Protein AF-A0AAW4FTP8-F1 (afdb_monomer)

Foldseek 3Di:
DKDQDDLVQLQCLLVVHHPPQAHEDPPWRLDHSVVSVVQSVQCVVQCVPDPPFWIFDDDPRYGQWIKGFNDHQDPNWTWIWIGGTDPDDDDDTDGDTDDDDDD

Structure (mmCIF, N/CA/C/O backbone):
data_AF-A0AAW4FTP8-F1
#
_entry.id   AF-A0AAW4FTP8-F1
#
loop_
_atom_site.group_PDB
_atom_site.id
_atom_site.type_symbol
_atom_site.label_atom_id
_atom_site.label_alt_id
_atom_site.label_comp_id
_atom_site.label_asym_id
_atom_site.label_entity_id
_atom_site.label_seq_id
_atom_site.pdbx_PDB_ins_code
_atom_site.Cartn_x
_atom_site.Cartn_y
_atom_site.Cartn_z
_atom_site.occupancy
_atom_site.B_iso_or_equiv
_atom_site.auth_seq_id
_atom_site.auth_comp_id
_atom_site.auth_asym_id
_atom_site.auth_atom_id
_atom_site.pdbx_PDB_model_num
ATOM 1 N N . MET A 1 1 ? -10.416 -6.231 0.917 1.00 83.38 1 MET A N 1
ATOM 2 C CA . MET A 1 1 ? -10.277 -5.327 -0.249 1.00 83.38 1 MET A CA 1
ATOM 3 C C . MET A 1 1 ? -8.844 -4.815 -0.316 1.00 83.38 1 MET A C 1
ATOM 5 O O . MET A 1 1 ? -8.263 -4.602 0.740 1.00 83.38 1 MET A O 1
ATOM 9 N N . LEU A 1 2 ? -8.270 -4.647 -1.513 1.00 83.62 2 LEU A N 1
ATOM 10 C CA . LEU A 1 2 ? -6.972 -3.983 -1.682 1.00 83.62 2 LEU A CA 1
ATOM 11 C C . LEU A 1 2 ? -7.184 -2.527 -2.095 1.00 83.62 2 LEU A C 1
ATOM 13 O O . LEU A 1 2 ? -7.924 -2.266 -3.041 1.00 83.62 2 LEU A O 1
ATOM 17 N N . THR A 1 3 ? -6.525 -1.606 -1.399 1.00 86.81 3 THR A N 1
ATOM 18 C CA . THR A 1 3 ? -6.523 -0.169 -1.712 1.00 86.81 3 THR A CA 1
ATOM 19 C C . THR A 1 3 ? -5.109 0.260 -2.059 1.00 86.81 3 THR A C 1
ATOM 21 O O . THR A 1 3 ? -4.169 -0.181 -1.408 1.00 86.81 3 THR A O 1
ATOM 24 N N . ILE A 1 4 ? -4.943 1.115 -3.067 1.00 89.06 4 ILE A N 1
ATOM 25 C CA . ILE A 1 4 ? -3.630 1.662 -3.433 1.00 89.06 4 ILE A CA 1
ATOM 26 C C . ILE A 1 4 ? -3.060 2.447 -2.251 1.00 89.06 4 ILE A C 1
ATOM 28 O O . ILE A 1 4 ? -3.755 3.275 -1.657 1.00 89.06 4 ILE A O 1
ATOM 32 N N . LEU A 1 5 ? -1.796 2.189 -1.924 1.00 84.75 5 LEU A N 1
ATOM 33 C CA . LEU A 1 5 ? -1.062 2.941 -0.920 1.00 84.75 5 LEU A CA 1
ATOM 34 C C . LEU A 1 5 ? -0.160 3.952 -1.623 1.00 84.75 5 LEU A C 1
ATOM 36 O O . LEU A 1 5 ? 0.718 3.576 -2.392 1.00 84.75 5 LEU A O 1
ATOM 40 N N . THR A 1 6 ? -0.385 5.237 -1.365 1.00 81.44 6 THR A N 1
ATOM 41 C CA . THR A 1 6 ? 0.477 6.295 -1.898 1.00 81.44 6 THR A CA 1
ATOM 42 C C . THR A 1 6 ? 1.751 6.427 -1.057 1.00 81.44 6 THR A C 1
ATOM 44 O O . THR A 1 6 ? 1.719 6.131 0.141 1.00 81.44 6 THR A O 1
ATOM 47 N N . PRO A 1 7 ? 2.855 6.945 -1.623 1.00 75.50 7 PRO A N 1
ATOM 48 C CA . PRO A 1 7 ? 4.093 7.171 -0.875 1.00 75.50 7 PRO A CA 1
ATOM 49 C C . PRO A 1 7 ? 3.882 7.976 0.418 1.00 75.50 7 PRO A C 1
ATOM 51 O O . PRO A 1 7 ? 4.335 7.574 1.484 1.00 75.50 7 PRO A O 1
ATOM 54 N N . GLY A 1 8 ? 3.091 9.056 0.371 1.00 76.19 8 GLY A N 1
ATOM 55 C CA . GLY A 1 8 ? 2.801 9.878 1.556 1.00 76.19 8 GLY A CA 1
ATOM 56 C C . GLY A 1 8 ? 1.984 9.166 2.643 1.00 76.19 8 GLY A C 1
ATOM 57 O O . GLY A 1 8 ? 2.018 9.561 3.808 1.00 76.19 8 GLY A O 1
ATOM 58 N N . ALA A 1 9 ? 1.264 8.097 2.298 1.00 81.88 9 ALA A N 1
ATOM 59 C CA . ALA A 1 9 ? 0.520 7.309 3.271 1.00 81.88 9 ALA A CA 1
ATOM 60 C C . ALA A 1 9 ? 1.421 6.340 4.063 1.00 81.88 9 ALA A C 1
ATOM 62 O O . ALA A 1 9 ? 1.040 5.955 5.168 1.00 81.88 9 ALA A O 1
ATOM 63 N N . PHE A 1 10 ? 2.624 6.000 3.577 1.00 82.81 10 PHE A N 1
ATOM 64 C CA . PHE A 1 10 ? 3.601 5.244 4.375 1.00 82.81 10 PHE A CA 1
ATOM 65 C C . PHE A 1 10 ? 4.028 6.009 5.626 1.00 82.81 10 PHE A C 1
ATOM 67 O O . PHE A 1 10 ? 4.072 5.429 6.709 1.00 82.81 10 PHE A O 1
ATOM 74 N N . ASP A 1 11 ? 4.288 7.311 5.499 1.00 82.75 11 ASP A N 1
ATOM 75 C CA . ASP A 1 11 ? 4.685 8.148 6.633 1.00 82.75 11 ASP A CA 1
ATOM 76 C C . ASP A 1 11 ? 3.547 8.295 7.646 1.00 82.75 11 ASP A C 1
ATOM 78 O O . ASP A 1 11 ? 3.776 8.254 8.856 1.00 82.75 11 ASP A O 1
ATOM 82 N N . ALA A 1 12 ? 2.302 8.407 7.174 1.00 83.38 12 ALA A N 1
ATOM 83 C CA . ALA A 1 12 ? 1.131 8.398 8.047 1.00 83.38 12 ALA A CA 1
ATOM 84 C C . ALA A 1 12 ? 1.059 7.087 8.848 1.00 83.38 12 ALA A C 1
ATOM 86 O O . ALA A 1 12 ? 0.995 7.122 10.078 1.00 83.38 12 ALA A O 1
ATOM 87 N N . LEU A 1 13 ? 1.187 5.939 8.175 1.00 83.12 13 LEU A N 1
ATOM 88 C CA . LEU A 1 13 ? 1.185 4.623 8.820 1.00 83.12 13 LEU A CA 1
ATOM 89 C C . LEU A 1 13 ? 2.349 4.457 9.801 1.00 83.12 13 LEU A C 1
ATOM 91 O O . LEU A 1 13 ? 2.156 3.914 10.889 1.00 83.12 13 LEU A O 1
ATOM 95 N N . ALA A 1 14 ? 3.540 4.957 9.458 1.00 81.44 14 ALA A N 1
ATOM 96 C CA . ALA A 1 14 ? 4.703 4.940 10.342 1.00 81.44 14 ALA A CA 1
ATOM 97 C C . ALA A 1 14 ? 4.462 5.750 11.625 1.00 81.44 14 ALA A C 1
ATOM 99 O O . ALA A 1 14 ? 4.975 5.395 12.681 1.00 81.44 14 ALA A O 1
ATOM 100 N N . ASN A 1 15 ? 3.634 6.792 11.565 1.00 81.88 15 ASN A N 1
ATOM 101 C CA . ASN A 1 15 ? 3.218 7.567 12.733 1.00 81.88 15 ASN A CA 1
ATOM 102 C C . ASN A 1 15 ? 1.970 6.994 13.436 1.00 81.88 15 ASN A C 1
ATOM 104 O O . ASN A 1 15 ? 1.444 7.625 14.350 1.00 81.88 15 ASN A O 1
ATOM 108 N N . GLY A 1 16 ? 1.485 5.815 13.030 1.00 79.94 16 GLY A N 1
ATOM 109 C CA . GLY A 1 16 ? 0.267 5.213 13.580 1.00 79.94 16 GLY A CA 1
ATOM 110 C C . GLY A 1 16 ? -1.017 5.925 13.147 1.00 79.94 16 GLY A C 1
ATOM 111 O O . GLY A 1 16 ? -2.045 5.810 13.811 1.00 79.94 16 GLY A O 1
ATOM 112 N N . VAL A 1 17 ? -0.972 6.673 12.044 1.00 82.81 17 VAL A N 1
ATOM 113 C CA . VAL A 1 17 ? -2.118 7.379 11.471 1.00 82.81 17 VAL A CA 1
ATOM 114 C C . VAL A 1 17 ? -2.667 6.571 10.299 1.00 82.81 17 VAL A C 1
ATOM 116 O O . VAL A 1 17 ? -1.959 6.264 9.339 1.00 82.81 17 VAL A O 1
ATOM 119 N N . ALA A 1 18 ? -3.951 6.225 10.371 1.00 81.81 18 ALA A N 1
ATOM 120 C CA . ALA A 1 18 ? -4.646 5.590 9.260 1.00 81.81 18 ALA A CA 1
ATOM 121 C C . ALA A 1 18 ? -4.836 6.590 8.102 1.00 81.81 18 ALA A C 1
ATOM 123 O O . ALA A 1 18 ? -5.146 7.759 8.353 1.00 81.81 18 ALA A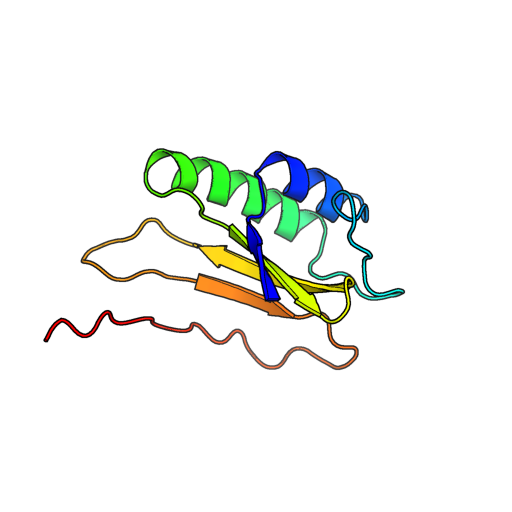 O 1
ATOM 124 N N . PRO A 1 19 ? -4.724 6.157 6.836 1.00 80.69 19 PRO A N 1
ATOM 125 C CA . PRO A 1 19 ? -5.136 6.971 5.698 1.00 80.69 19 PRO A CA 1
ATOM 126 C C . PRO A 1 19 ? -6.617 7.366 5.784 1.00 80.69 19 PRO A C 1
ATOM 128 O O . PRO A 1 19 ? -7.420 6.687 6.425 1.00 80.69 19 PRO A O 1
ATOM 131 N N . ILE A 1 20 ? -6.985 8.460 5.110 1.00 78.69 20 ILE A N 1
ATOM 132 C CA . ILE A 1 20 ? -8.341 9.031 5.154 1.00 78.69 20 ILE A CA 1
ATOM 133 C C . ILE A 1 20 ? -9.395 7.956 4.849 1.00 78.69 20 ILE A C 1
ATOM 135 O O . ILE A 1 20 ? -9.317 7.262 3.838 1.00 78.69 20 ILE A O 1
ATOM 139 N N . GLY A 1 21 ? -10.400 7.852 5.722 1.00 79.88 21 GLY A N 1
ATOM 140 C CA . GLY A 1 21 ? -11.518 6.916 5.568 1.00 79.88 21 GLY A CA 1
ATOM 141 C C . GLY A 1 21 ? -11.236 5.486 6.035 1.00 79.88 21 GLY A C 1
ATOM 142 O O . GLY A 1 21 ? -12.125 4.645 5.927 1.00 79.88 21 GLY A O 1
ATOM 143 N N . LEU A 1 22 ? -10.043 5.207 6.569 1.00 84.88 22 LEU A N 1
ATOM 144 C CA . LEU A 1 22 ? -9.669 3.908 7.125 1.00 84.88 22 LEU A CA 1
ATOM 145 C C . LEU A 1 22 ? -9.364 4.013 8.621 1.00 84.88 22 LEU A C 1
ATOM 147 O O . LEU A 1 22 ? -9.113 5.092 9.158 1.00 84.88 22 LEU A O 1
ATOM 151 N N . ARG A 1 23 ? -9.378 2.867 9.301 1.00 84.00 23 ARG A N 1
ATOM 152 C CA . ARG A 1 23 ? -8.981 2.727 10.708 1.00 84.00 23 ARG A CA 1
ATOM 153 C C . ARG A 1 23 ? -7.813 1.753 10.819 1.00 84.00 23 ARG A C 1
ATOM 155 O O . ARG A 1 23 ? -7.749 0.796 10.058 1.00 84.00 23 ARG A O 1
ATOM 162 N N . LEU A 1 24 ? -6.888 1.985 11.744 1.00 80.31 24 LEU A N 1
ATOM 163 C CA . LEU A 1 24 ? -5.900 0.969 12.116 1.00 80.31 24 LEU A CA 1
ATOM 164 C C . LEU A 1 24 ? -6.509 0.048 13.172 1.00 80.31 24 LEU A C 1
ATOM 166 O O . LEU A 1 24 ? -7.262 0.511 14.030 1.00 80.31 24 LEU A O 1
ATOM 170 N N . VAL A 1 25 ? -6.159 -1.235 13.119 1.00 74.06 25 VAL A N 1
ATOM 171 C CA . VAL A 1 25 ? -6.519 -2.187 14.173 1.00 74.06 25 VAL A CA 1
ATOM 172 C C . VAL A 1 25 ? -5.890 -1.720 15.488 1.00 74.06 25 VAL A C 1
ATOM 174 O O . VAL A 1 25 ? -4.684 -1.477 15.563 1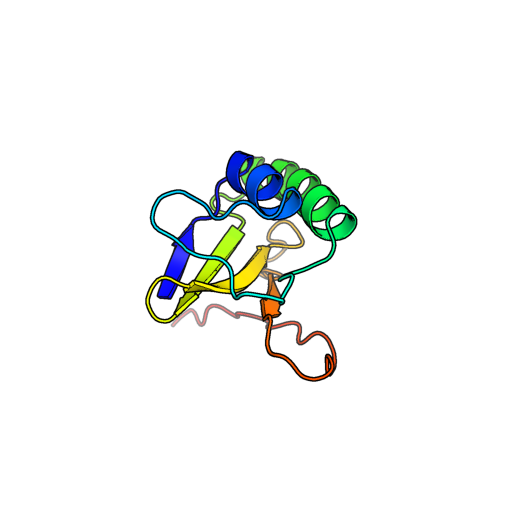.00 74.06 25 VAL A O 1
ATOM 177 N N . GLN A 1 26 ? -6.716 -1.572 16.525 1.00 63.06 26 GLN A N 1
ATOM 178 C CA . GLN A 1 26 ? -6.258 -1.169 17.855 1.00 63.06 26 GLN A CA 1
ATOM 179 C C . GLN A 1 26 ? -5.252 -2.200 18.390 1.00 63.06 26 GLN A C 1
ATOM 181 O O . GLN A 1 26 ? -5.441 -3.403 18.224 1.00 63.06 26 GLN A O 1
ATOM 186 N N . ASP A 1 27 ? -4.152 -1.723 18.976 1.00 60.00 27 ASP A N 1
ATOM 187 C CA . ASP A 1 27 ? -3.059 -2.541 19.527 1.00 60.00 27 ASP A CA 1
ATOM 188 C C . ASP A 1 27 ? -2.299 -3.432 18.523 1.00 60.00 27 ASP A C 1
ATOM 190 O O . ASP A 1 27 ? -1.525 -4.306 18.921 1.00 60.00 27 ASP A O 1
ATOM 194 N N . SER A 1 28 ? -2.455 -3.201 17.214 1.00 61.81 28 SER A N 1
ATOM 195 C CA . SER A 1 28 ? -1.697 -3.910 16.181 1.00 61.81 28 SER A CA 1
ATOM 196 C C . SER A 1 28 ? -0.971 -2.933 15.263 1.00 61.81 28 SER A C 1
ATOM 198 O O . SER A 1 28 ? -1.580 -2.153 14.534 1.00 61.81 28 SER A O 1
ATOM 200 N N . SER A 1 29 ? 0.362 -2.9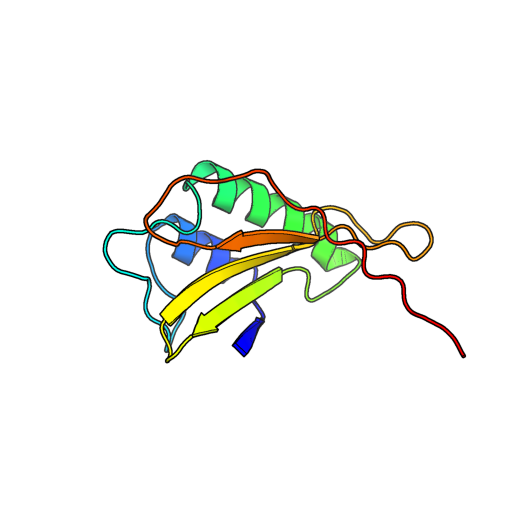93 15.269 1.00 65.81 29 SER A N 1
ATOM 201 C CA . SER A 1 29 ? 1.162 -2.378 14.216 1.00 65.81 29 SER A CA 1
ATOM 202 C C . SER A 1 29 ? 1.265 -3.344 13.036 1.00 65.81 29 SER A C 1
ATOM 204 O O . SER A 1 29 ? 1.615 -4.513 13.193 1.00 65.81 29 SER A O 1
ATOM 206 N N . ILE A 1 30 ? 0.960 -2.856 11.831 1.00 74.12 30 ILE A N 1
ATOM 207 C CA . ILE A 1 30 ? 1.128 -3.631 10.589 1.00 74.12 30 ILE A CA 1
ATOM 208 C C . ILE A 1 30 ? 2.606 -4.011 10.404 1.00 74.12 30 ILE A C 1
ATOM 210 O O . ILE A 1 30 ? 2.926 -5.103 9.939 1.00 74.12 30 ILE A O 1
ATOM 214 N N . ALA A 1 31 ? 3.496 -3.092 10.785 1.00 77.31 31 ALA A N 1
ATOM 215 C CA . ALA A 1 31 ? 4.936 -3.264 10.873 1.00 77.31 31 ALA A CA 1
ATOM 216 C C . ALA A 1 31 ? 5.528 -2.183 11.798 1.00 77.31 31 ALA A C 1
ATOM 218 O O . ALA A 1 31 ? 4.863 -1.199 12.131 1.00 77.31 31 ALA A O 1
ATOM 219 N N . SER A 1 32 ? 6.788 -2.346 12.203 1.00 79.44 32 SER A N 1
ATOM 220 C CA . SER A 1 32 ? 7.532 -1.316 12.939 1.00 79.44 32 SER A CA 1
ATOM 221 C C . SER A 1 32 ? 7.733 -0.051 12.095 1.00 79.44 32 SER A C 1
ATOM 223 O O . SER A 1 32 ? 7.848 -0.132 10.872 1.00 79.44 32 SER A O 1
ATOM 225 N N . GLN A 1 33 ? 7.863 1.113 12.742 1.00 81.31 33 GLN A N 1
ATOM 226 C CA . GLN A 1 33 ? 8.083 2.393 12.045 1.00 81.31 33 GLN A CA 1
ATOM 227 C C . GLN A 1 33 ? 9.304 2.362 11.116 1.00 81.31 33 GLN A C 1
ATOM 229 O O . GLN A 1 33 ? 9.249 2.875 10.004 1.00 81.31 33 GLN A O 1
ATOM 234 N N . GLU A 1 34 ? 10.394 1.732 11.561 1.00 81.19 34 GLU A N 1
ATOM 235 C CA . GLU A 1 34 ? 11.622 1.570 10.775 1.00 81.19 34 GLU A CA 1
ATOM 236 C C . GLU A 1 34 ? 11.370 0.798 9.473 1.00 81.19 34 GLU A C 1
ATOM 238 O O . GLU A 1 34 ? 11.798 1.225 8.404 1.00 81.19 34 GLU A O 1
ATOM 243 N N . VAL A 1 35 ? 10.593 -0.287 9.543 1.00 82.19 35 VAL A N 1
ATOM 244 C CA . VAL A 1 35 ? 10.229 -1.098 8.374 1.00 82.19 35 VAL A CA 1
ATOM 245 C C . VAL A 1 35 ? 9.341 -0.304 7.421 1.00 82.19 35 VAL A C 1
ATOM 247 O O . VAL A 1 35 ? 9.547 -0.358 6.214 1.00 82.19 35 VAL A O 1
ATOM 250 N N . LEU A 1 36 ? 8.378 0.461 7.941 1.00 83.50 36 LEU A N 1
ATOM 251 C CA . LEU A 1 36 ? 7.500 1.294 7.113 1.00 83.50 36 LEU A CA 1
ATOM 252 C C . LEU A 1 36 ? 8.270 2.412 6.398 1.00 83.50 36 LEU A C 1
ATOM 254 O O . LEU A 1 36 ? 8.000 2.667 5.226 1.00 83.50 36 LEU A O 1
ATOM 258 N N . ARG A 1 37 ? 9.265 3.024 7.052 1.00 83.62 37 ARG A N 1
ATOM 259 C CA . ARG A 1 37 ? 10.165 4.006 6.419 1.00 83.62 37 ARG A CA 1
ATOM 260 C C . ARG A 1 37 ? 11.043 3.368 5.345 1.00 83.62 37 ARG A C 1
ATOM 262 O O . ARG A 1 37 ? 11.100 3.879 4.233 1.00 83.62 37 ARG A O 1
ATOM 269 N N . MET A 1 38 ? 11.649 2.217 5.646 1.00 84.94 38 MET A N 1
ATOM 270 C CA . MET A 1 38 ? 12.434 1.453 4.670 1.00 84.94 38 MET A CA 1
ATOM 271 C C . MET A 1 38 ? 11.590 1.090 3.439 1.00 84.94 38 MET A C 1
ATOM 273 O O . MET A 1 38 ? 12.054 1.218 2.309 1.00 84.94 38 MET A O 1
ATOM 277 N N . LEU A 1 39 ? 10.341 0.664 3.646 1.00 83.44 39 LEU A N 1
ATOM 278 C CA . LEU A 1 39 ? 9.412 0.389 2.553 1.00 83.44 39 LEU A CA 1
ATOM 279 C C . LEU A 1 39 ? 9.037 1.662 1.789 1.00 83.44 39 LEU A C 1
ATOM 281 O O . LEU A 1 39 ? 8.965 1.597 0.569 1.00 83.44 39 LEU A O 1
ATOM 285 N N . SER A 1 40 ? 8.833 2.801 2.453 1.00 83.88 40 SER A N 1
ATOM 286 C CA . SER A 1 40 ? 8.573 4.086 1.782 1.00 83.88 40 SER A CA 1
ATOM 287 C C . SER A 1 40 ? 9.695 4.443 0.801 1.00 83.88 40 SER A C 1
ATOM 289 O O . SER A 1 40 ? 9.440 4.720 -0.372 1.00 83.88 40 SER A O 1
ATOM 291 N N . ASP A 1 41 ? 10.950 4.345 1.248 1.00 83.88 41 ASP A N 1
ATOM 292 C CA . ASP A 1 41 ? 12.116 4.618 0.405 1.00 83.88 41 ASP A CA 1
ATOM 293 C C . ASP A 1 41 ? 12.250 3.613 -0.745 1.00 83.88 41 ASP A C 1
ATOM 295 O O . ASP A 1 41 ? 12.525 4.008 -1.880 1.00 83.88 41 ASP A O 1
ATOM 299 N N . LEU A 1 42 ? 12.005 2.328 -0.474 1.00 84.12 4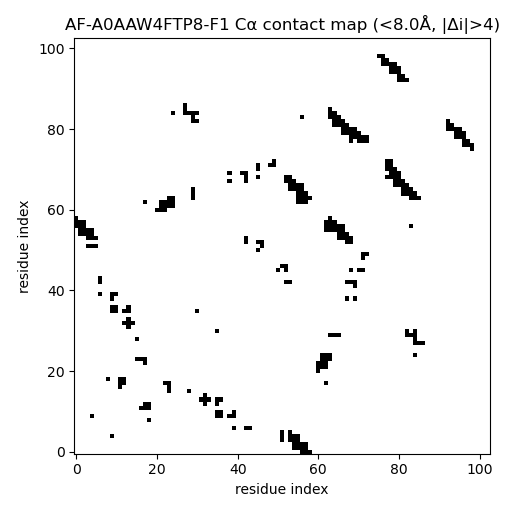2 LEU A N 1
ATOM 300 C CA . LEU A 1 42 ? 12.032 1.275 -1.488 1.00 84.12 42 LEU A CA 1
ATOM 301 C C . LEU A 1 42 ? 10.957 1.488 -2.561 1.00 84.12 42 LEU A C 1
ATOM 303 O O . LEU A 1 42 ? 11.262 1.447 -3.750 1.00 84.12 42 LEU A O 1
ATOM 307 N N . ASN A 1 43 ? 9.712 1.748 -2.153 1.00 81.94 43 ASN A N 1
ATOM 308 C CA . ASN A 1 43 ? 8.601 1.965 -3.081 1.00 81.94 43 ASN A CA 1
ATOM 309 C C . ASN A 1 43 ? 8.785 3.256 -3.874 1.00 81.94 43 ASN A C 1
ATOM 311 O O . ASN A 1 43 ? 8.429 3.271 -5.041 1.00 81.94 43 ASN A O 1
ATOM 315 N N . ARG A 1 44 ? 9.411 4.299 -3.310 1.00 82.50 44 ARG A N 1
ATOM 316 C CA . ARG A 1 44 ? 9.761 5.504 -4.077 1.00 82.50 44 ARG A CA 1
ATOM 317 C C . ARG A 1 44 ? 10.697 5.185 -5.246 1.00 82.50 44 ARG A C 1
ATOM 319 O O . ARG A 1 44 ? 10.517 5.751 -6.313 1.00 82.50 44 ARG A O 1
ATOM 326 N N . GLY A 1 45 ? 11.655 4.274 -5.056 1.00 81.38 45 GLY A N 1
ATOM 327 C CA . GLY A 1 45 ? 12.530 3.814 -6.138 1.00 81.38 45 GLY A CA 1
ATOM 328 C C . GLY A 1 45 ? 11.822 2.906 -7.148 1.00 81.38 45 GLY A C 1
ATOM 329 O O . GLY A 1 45 ? 12.085 2.997 -8.340 1.00 81.38 45 GLY A O 1
ATOM 330 N N . VAL A 1 46 ? 10.904 2.047 -6.691 1.00 80.81 46 VAL A N 1
ATOM 331 C CA . VAL A 1 46 ? 10.138 1.152 -7.579 1.00 80.81 46 VAL A CA 1
ATOM 332 C C . VAL A 1 46 ? 9.070 1.911 -8.374 1.00 80.81 46 VAL A C 1
ATOM 334 O O . VAL A 1 46 ? 8.875 1.605 -9.545 1.00 80.81 46 VAL A O 1
ATOM 337 N N . ASP A 1 47 ? 8.402 2.906 -7.782 1.00 78.31 47 ASP A N 1
ATOM 338 C CA . ASP A 1 47 ? 7.318 3.681 -8.408 1.00 78.31 47 ASP A CA 1
ATOM 339 C C . ASP A 1 47 ? 7.773 4.448 -9.660 1.00 78.31 47 ASP A C 1
ATOM 341 O O . ASP A 1 47 ? 6.939 4.731 -10.520 1.00 78.31 47 ASP A O 1
ATOM 345 N N . GLU A 1 48 ? 9.067 4.764 -9.792 1.00 78.12 48 GLU A N 1
ATOM 346 C CA . GLU A 1 48 ? 9.621 5.373 -11.011 1.00 78.12 48 GLU A CA 1
ATOM 347 C C . GLU A 1 48 ? 9.481 4.454 -12.236 1.00 78.12 48 GLU A C 1
ATOM 349 O O . GLU A 1 48 ? 9.319 4.935 -13.358 1.00 78.12 48 GLU A O 1
ATOM 354 N N . GLU A 1 49 ? 9.500 3.137 -12.024 1.00 75.94 49 GLU A N 1
ATOM 355 C CA . GLU A 1 49 ? 9.459 2.124 -13.081 1.00 75.94 49 GLU A CA 1
ATOM 356 C C . GLU A 1 49 ? 8.139 1.333 -13.090 1.00 75.94 49 GLU A C 1
ATOM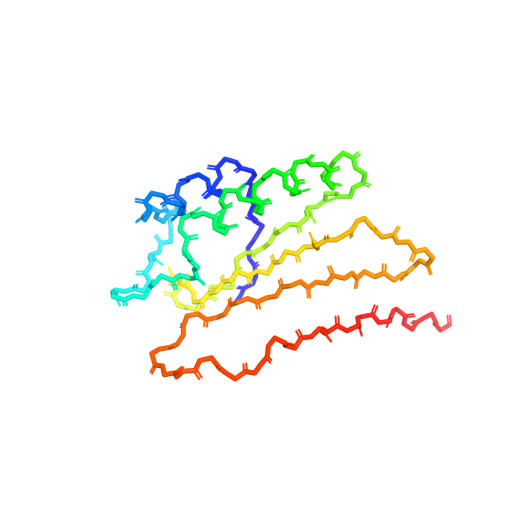 358 O O . GLU A 1 49 ? 7.685 0.872 -14.140 1.00 75.94 49 GLU A O 1
ATOM 363 N N . PHE A 1 50 ? 7.484 1.194 -11.933 1.00 73.75 50 PHE A N 1
ATOM 364 C CA . PHE A 1 50 ? 6.260 0.419 -11.773 1.00 73.75 50 PHE A CA 1
ATOM 365 C C . PHE A 1 50 ? 5.345 1.002 -10.687 1.00 73.75 50 PHE A C 1
ATOM 367 O O . PHE A 1 50 ? 5.560 0.792 -9.494 1.00 73.75 50 PHE A O 1
ATOM 374 N N . SER A 1 51 ? 4.268 1.670 -11.114 1.00 80.75 51 SER A N 1
ATOM 375 C CA . SER A 1 51 ? 3.264 2.259 -10.224 1.00 80.75 51 SER A CA 1
ATOM 376 C C . SER A 1 51 ? 1.855 1.712 -10.510 1.00 80.75 51 SER A C 1
ATOM 378 O O . SER A 1 51 ? 1.464 1.617 -11.680 1.00 80.75 51 SER A O 1
ATOM 380 N N . PRO A 1 52 ? 1.054 1.377 -9.478 1.00 80.56 52 PRO A N 1
ATOM 381 C CA . PRO A 1 52 ? 1.375 1.455 -8.049 1.00 80.56 52 PRO A CA 1
ATOM 382 C C . PRO A 1 52 ? 2.267 0.298 -7.570 1.00 80.56 52 PRO A C 1
ATOM 384 O O . PRO A 1 52 ? 2.062 -0.853 -7.957 1.00 80.56 52 PRO A O 1
ATOM 387 N N . SER A 1 53 ? 3.214 0.602 -6.679 1.00 84.19 53 SER A N 1
ATOM 388 C CA . SER A 1 53 ? 4.115 -0.386 -6.064 1.00 84.19 53 SER A CA 1
ATOM 389 C C . SER A 1 53 ? 3.627 -0.946 -4.718 1.00 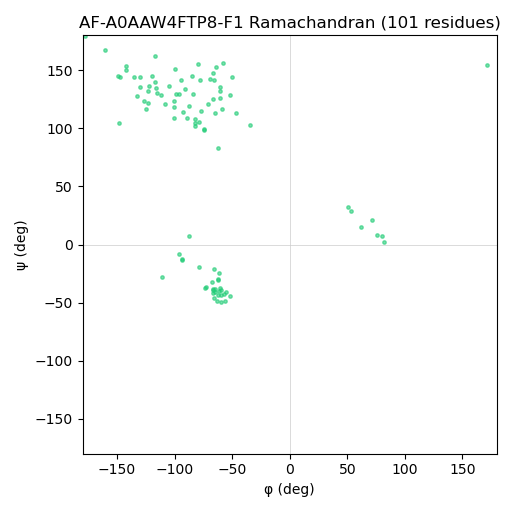84.19 53 SER A C 1
ATOM 391 O O . SER A 1 53 ? 4.131 -1.978 -4.266 1.00 84.19 53 SER A O 1
ATOM 393 N N . ALA A 1 54 ? 2.607 -0.345 -4.090 1.00 88.00 54 ALA A N 1
ATOM 394 C CA . ALA A 1 54 ? 2.085 -0.786 -2.795 1.00 88.00 54 ALA A CA 1
ATOM 395 C C . ALA A 1 54 ? 0.559 -0.687 -2.643 1.00 88.00 54 ALA A C 1
ATOM 397 O O . ALA A 1 54 ? -0.117 0.162 -3.229 1.00 88.00 54 ALA A O 1
ATOM 398 N N . TRP A 1 55 ? 0.024 -1.550 -1.775 1.00 89.69 55 TRP A N 1
ATOM 399 C CA . TRP A 1 55 ? -1.389 -1.654 -1.431 1.00 89.69 55 TRP A CA 1
ATOM 400 C C . TRP A 1 55 ? -1.607 -1.948 0.055 1.00 89.69 55 TRP A C 1
ATOM 402 O O . TRP A 1 55 ? -0.836 -2.652 0.707 1.00 89.69 55 TRP A O 1
ATOM 412 N N . LEU A 1 56 ? -2.732 -1.473 0.577 1.00 88.06 56 LEU A N 1
ATOM 413 C CA . LEU A 1 56 ? -3.267 -1.846 1.879 1.00 88.06 56 LEU A CA 1
ATOM 414 C C . LEU A 1 56 ? -4.285 -2.966 1.757 1.00 88.06 56 LEU A C 1
ATOM 416 O O . LEU A 1 56 ? -5.122 -2.965 0.854 1.00 88.06 56 LEU A O 1
ATOM 420 N N . ILE A 1 57 ? -4.245 -3.880 2.721 1.00 86.69 57 ILE A N 1
ATOM 421 C CA . ILE A 1 57 ? -5.261 -4.906 2.914 1.00 86.69 57 ILE A CA 1
ATOM 422 C C . ILE A 1 57 ? -6.273 -4.345 3.909 1.00 86.69 57 ILE A C 1
ATOM 424 O O . ILE A 1 57 ? -5.938 -4.103 5.067 1.00 86.69 57 ILE A O 1
ATOM 428 N N . VAL A 1 58 ? -7.497 -4.123 3.437 1.00 87.06 58 VAL A N 1
ATOM 429 C CA . VAL A 1 58 ? -8.594 -3.541 4.214 1.00 87.06 58 VAL A CA 1
ATOM 430 C C . VAL A 1 58 ? -9.720 -4.558 4.392 1.00 87.06 58 VAL A C 1
ATOM 432 O O . VAL A 1 58 ? -10.184 -5.142 3.407 1.00 87.06 58 VAL A O 1
ATOM 435 N N . GLU A 1 59 ? -10.184 -4.740 5.622 1.00 86.44 59 GLU A N 1
ATOM 436 C CA . GLU A 1 59 ? -11.329 -5.573 6.009 1.00 86.44 59 GLU A CA 1
ATOM 437 C C . GLU A 1 59 ? -12.286 -4.694 6.830 1.00 86.44 59 GLU A C 1
ATOM 439 O O . GLU A 1 59 ? -11.848 -4.033 7.760 1.00 86.44 59 GLU A O 1
ATOM 444 N N . ASP A 1 60 ? -13.552 -4.566 6.419 1.00 86.69 60 ASP A N 1
ATOM 445 C CA . ASP A 1 60 ? -14.572 -3.737 7.100 1.00 86.69 60 ASP A CA 1
ATOM 446 C C . ASP A 1 60 ? -14.168 -2.273 7.413 1.00 86.69 60 ASP A C 1
ATOM 448 O O . ASP A 1 60 ? -14.602 -1.650 8.386 1.00 86.69 60 ASP A O 1
ATOM 452 N N . GLY A 1 61 ? -13.338 -1.683 6.544 1.00 85.06 61 GLY A N 1
ATOM 453 C CA . GLY A 1 61 ? -12.806 -0.323 6.710 1.00 85.06 61 GLY A CA 1
ATOM 454 C C . GLY A 1 61 ? -11.615 -0.228 7.672 1.00 85.06 61 GLY A C 1
ATOM 455 O O . GLY A 1 61 ? -11.161 0.876 7.980 1.00 85.06 61 GLY A O 1
ATOM 456 N N . 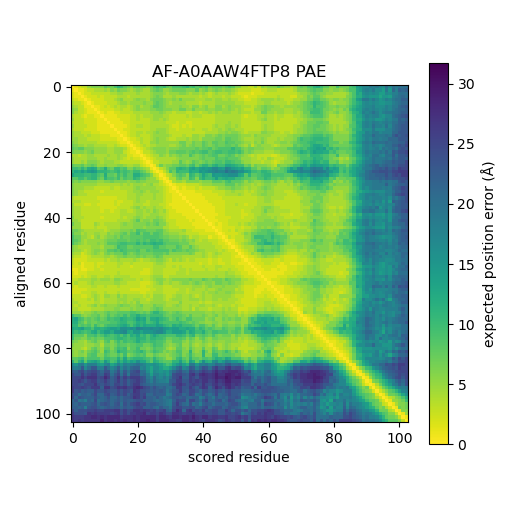GLU A 1 62 ? -11.093 -1.363 8.128 1.00 85.50 62 GLU A N 1
ATOM 457 C CA . GLU A 1 62 ? -9.902 -1.479 8.964 1.00 85.50 62 GLU A CA 1
ATOM 458 C C . GLU A 1 62 ? -8.714 -1.982 8.148 1.00 85.50 62 GLU A C 1
ATOM 460 O O . GLU A 1 62 ? -8.826 -2.907 7.344 1.00 85.50 62 GLU A O 1
ATOM 465 N N . VAL A 1 63 ? -7.551 -1.372 8.348 1.00 85.69 63 VAL A N 1
ATOM 466 C CA . VAL A 1 63 ? -6.308 -1.813 7.725 1.00 85.69 63 VAL A CA 1
ATOM 467 C C . VAL A 1 63 ? -5.775 -3.008 8.506 1.00 85.69 63 VAL A C 1
ATOM 469 O O . VAL A 1 63 ? -5.221 -2.859 9.593 1.00 85.69 63 VAL A O 1
ATOM 472 N N . VAL A 1 64 ? -5.920 -4.193 7.922 1.00 84.81 64 VAL A N 1
ATOM 473 C CA . VAL A 1 64 ? -5.470 -5.468 8.499 1.00 84.81 64 VAL A CA 1
ATOM 474 C C . VAL A 1 64 ? -4.098 -5.897 7.982 1.00 84.81 64 VAL A C 1
ATOM 476 O O . VAL A 1 64 ? -3.515 -6.867 8.465 1.00 84.81 64 VAL A O 1
ATOM 479 N N . GLY A 1 65 ? -3.551 -5.198 6.989 1.00 84.56 65 GLY A N 1
ATOM 480 C CA . GLY A 1 65 ? -2.236 -5.517 6.454 1.00 84.56 65 GLY A CA 1
ATOM 481 C C . GLY A 1 65 ? -1.753 -4.580 5.358 1.00 84.56 65 GLY A C 1
ATOM 482 O O . GLY A 1 65 ? -2.448 -3.656 4.935 1.00 84.56 65 GLY A O 1
ATOM 483 N N . LEU A 1 66 ? -0.547 -4.863 4.885 1.00 86.38 66 LEU A N 1
ATOM 484 C CA . LEU A 1 66 ? 0.142 -4.147 3.821 1.00 86.38 66 LEU A CA 1
ATOM 485 C C . LEU A 1 66 ? 0.770 -5.149 2.853 1.00 86.38 66 LEU A C 1
ATOM 487 O O . LEU A 1 66 ? 1.238 -6.215 3.250 1.00 86.38 66 LEU A O 1
ATOM 491 N N . CYS A 1 67 ? 0.767 -4.786 1.581 1.00 86.25 67 CYS A N 1
ATOM 492 C CA . CYS A 1 67 ? 1.306 -5.535 0.464 1.00 86.25 67 CYS A CA 1
ATOM 493 C C . CYS A 1 67 ? 2.150 -4.568 -0.372 1.00 86.25 67 CYS A C 1
ATOM 495 O O . CYS A 1 67 ? 1.676 -3.491 -0.717 1.00 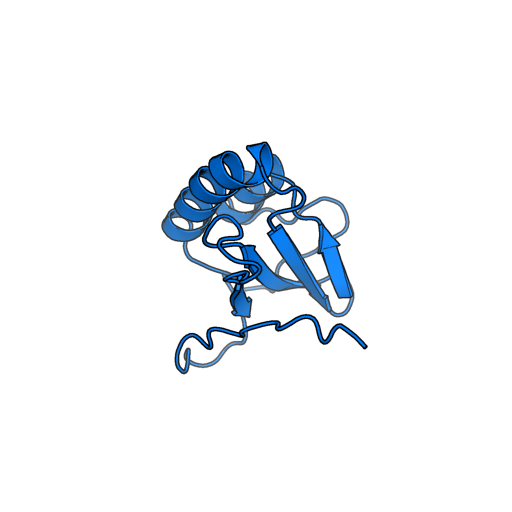86.25 67 CYS A O 1
ATOM 497 N N . SER A 1 68 ? 3.396 -4.904 -0.679 1.00 84.00 68 SER A N 1
ATOM 498 C CA . SER A 1 68 ? 4.286 -4.019 -1.430 1.00 84.00 68 SER A CA 1
ATOM 499 C C . SER A 1 68 ? 5.239 -4.811 -2.310 1.00 84.00 68 SER A C 1
ATOM 501 O O . SER A 1 68 ? 5.700 -5.897 -1.949 1.00 84.00 68 SER A O 1
ATOM 503 N N . ILE A 1 69 ? 5.535 -4.256 -3.477 1.00 83.81 69 ILE A N 1
ATOM 504 C CA . ILE A 1 69 ? 6.584 -4.733 -4.358 1.00 83.81 69 ILE A CA 1
ATOM 505 C C . ILE A 1 69 ? 7.931 -4.397 -3.720 1.00 83.81 69 ILE A C 1
ATOM 507 O O . ILE A 1 69 ? 8.262 -3.250 -3.444 1.00 83.81 69 ILE A O 1
ATOM 511 N N . THR A 1 70 ? 8.715 -5.438 -3.474 1.00 76.94 70 THR A N 1
ATOM 512 C CA . THR A 1 70 ? 10.010 -5.344 -2.787 1.00 76.94 70 THR A CA 1
ATOM 513 C C . THR A 1 70 ? 11.187 -5.197 -3.744 1.00 76.94 70 THR A C 1
ATOM 515 O O . THR A 1 70 ? 12.296 -4.898 -3.308 1.00 76.94 70 THR A O 1
ATOM 518 N N . ARG A 1 71 ? 10.977 -5.445 -5.041 1.00 74.19 71 ARG A N 1
ATOM 519 C CA . ARG A 1 71 ? 11.979 -5.285 -6.101 1.00 74.19 71 ARG A CA 1
ATOM 520 C C . ARG A 1 71 ? 11.295 -4.904 -7.411 1.00 74.19 71 ARG A C 1
ATOM 522 O O . ARG A 1 71 ? 10.209 -5.439 -7.653 1.00 74.19 71 ARG A O 1
ATOM 529 N N . PRO A 1 72 ? 11.924 -4.067 -8.255 1.00 70.31 72 PRO A N 1
ATOM 530 C CA . PRO A 1 72 ? 11.441 -3.819 -9.607 1.00 70.31 72 PRO A CA 1
ATOM 531 C C . PRO A 1 72 ? 11.181 -5.140 -10.348 1.00 70.31 72 PRO A C 1
ATOM 533 O O . PRO A 1 72 ? 11.907 -6.115 -10.118 1.00 70.31 72 PRO A O 1
ATOM 536 N N . PRO A 1 73 ? 10.142 -5.214 -11.196 1.00 72.88 73 PRO A N 1
ATOM 537 C CA . PRO A 1 73 ? 9.888 -6.404 -11.994 1.00 72.88 73 PRO A CA 1
ATOM 538 C C . PRO A 1 73 ? 11.089 -6.723 -12.895 1.00 72.88 73 PRO A C 1
ATOM 540 O O . PRO A 1 73 ? 11.402 -5.968 -13.808 1.00 72.88 73 PRO A O 1
ATOM 543 N N . GLU A 1 74 ? 11.728 -7.873 -12.691 1.00 74.62 74 GLU A N 1
ATOM 544 C CA . GLU A 1 74 ? 12.807 -8.362 -13.558 1.00 74.62 74 GLU A CA 1
ATOM 545 C C . GLU A 1 74 ? 12.370 -9.660 -14.233 1.00 74.62 74 GLU A C 1
ATOM 547 O O . GLU A 1 74 ? 11.826 -10.559 -13.592 1.00 74.62 74 GLU A O 1
ATOM 552 N N . ASN A 1 75 ? 12.605 -9.784 -15.544 1.00 76.25 75 ASN A N 1
ATOM 553 C CA . ASN A 1 75 ? 12.266 -10.980 -16.331 1.00 76.25 75 ASN A CA 1
ATOM 554 C C . ASN A 1 75 ? 10.792 -11.434 -16.210 1.00 76.25 75 ASN A C 1
ATOM 556 O O . ASN A 1 75 ? 10.487 -12.620 -16.344 1.00 76.25 75 ASN A O 1
ATOM 560 N N . GLY A 1 76 ? 9.871 -10.498 -15.953 1.00 74.38 76 GLY A N 1
ATOM 561 C CA . GLY A 1 76 ? 8.447 -10.788 -15.752 1.00 74.38 76 GLY A CA 1
ATOM 562 C C . GLY A 1 76 ? 8.099 -11.390 -14.384 1.00 74.38 76 GLY A C 1
ATOM 563 O O . GLY A 1 76 ? 6.952 -11.790 -14.182 1.00 74.38 76 GLY A O 1
ATOM 564 N N . ASP A 1 77 ? 9.051 -11.449 -13.448 1.00 77.00 77 ASP A N 1
ATOM 565 C CA . ASP A 1 77 ? 8.824 -11.858 -12.063 1.00 77.00 77 ASP A CA 1
ATOM 566 C C . ASP A 1 77 ? 8.634 -10.619 -11.170 1.00 77.00 77 ASP A C 1
ATOM 568 O O . ASP A 1 77 ? 9.447 -9.698 -11.168 1.00 77.00 77 ASP A O 1
ATOM 572 N N . VAL A 1 78 ? 7.562 -10.615 -10.371 1.00 76.38 78 VAL A N 1
ATOM 573 C CA . VAL A 1 78 ? 7.292 -9.572 -9.369 1.00 76.38 78 VAL A CA 1
ATOM 574 C C . VAL A 1 78 ? 7.434 -10.169 -7.975 1.00 76.38 78 VAL A C 1
ATOM 576 O O . VAL A 1 78 ? 6.823 -11.193 -7.655 1.00 76.38 78 VAL A O 1
ATOM 579 N N . HIS A 1 79 ? 8.231 -9.512 -7.135 1.00 76.56 79 HIS A N 1
ATOM 580 C CA . HIS A 1 79 ? 8.445 -9.912 -5.749 1.00 76.56 79 HIS A CA 1
ATOM 581 C C . HIS A 1 79 ? 7.611 -9.056 -4.809 1.00 76.56 79 HIS A C 1
ATOM 583 O O . HIS A 1 79 ? 7.922 -7.888 -4.583 1.00 76.56 79 HIS A O 1
ATOM 589 N N . ILE A 1 80 ? 6.581 -9.657 -4.221 1.00 79.00 80 ILE A N 1
ATOM 590 C CA . ILE A 1 80 ? 5.652 -8.970 -3.328 1.00 79.00 80 ILE A CA 1
ATOM 591 C C . ILE A 1 80 ? 5.887 -9.431 -1.889 1.00 79.00 80 ILE A C 1
ATOM 593 O O . ILE A 1 80 ? 5.769 -10.618 -1.580 1.00 79.00 80 ILE A O 1
ATOM 597 N N . GLY A 1 81 ? 6.208 -8.483 -1.012 1.00 78.69 81 GLY A N 1
ATOM 598 C CA . GLY A 1 81 ? 6.202 -8.667 0.433 1.00 78.69 81 GLY A CA 1
ATOM 599 C C . GLY A 1 81 ? 4.839 -8.286 1.000 1.00 78.69 81 GLY A C 1
ATOM 600 O O . GLY A 1 81 ? 4.291 -7.241 0.653 1.00 78.69 81 GLY A O 1
ATOM 601 N N . TYR A 1 82 ? 4.285 -9.116 1.880 1.00 75.69 82 TYR A N 1
ATOM 602 C CA . TYR A 1 82 ? 3.054 -8.797 2.595 1.00 75.69 82 TYR A CA 1
ATOM 603 C C . TYR A 1 82 ? 3.217 -9.023 4.096 1.00 75.69 82 TYR A C 1
ATOM 605 O O . TYR A 1 82 ? 3.887 -9.959 4.535 1.00 75.69 82 TYR A O 1
ATOM 613 N N . ALA A 1 83 ? 2.577 -8.166 4.882 1.00 71.31 83 ALA A N 1
ATOM 614 C CA . ALA A 1 83 ? 2.462 -8.291 6.325 1.00 71.31 83 ALA A CA 1
ATOM 615 C C . ALA A 1 83 ? 0.991 -8.119 6.710 1.00 71.31 83 ALA A C 1
ATOM 617 O O . ALA A 1 83 ? 0.308 -7.231 6.200 1.00 71.31 83 ALA A O 1
ATOM 618 N N . CYS A 1 84 ? 0.490 -8.978 7.592 1.00 66.44 84 CYS A N 1
ATOM 619 C CA . CYS A 1 84 ? -0.872 -8.900 8.106 1.00 66.44 84 CYS A CA 1
ATOM 620 C C . CYS A 1 84 ? -0.805 -8.816 9.628 1.00 66.44 84 CYS A C 1
ATOM 622 O O . CYS A 1 84 ? -0.230 -9.695 10.275 1.00 66.44 84 CYS A O 1
ATOM 624 N N . GLY A 1 85 ? -1.375 -7.749 10.183 1.00 62.31 85 GLY A N 1
ATOM 625 C CA . GLY A 1 85 ? -1.547 -7.593 11.617 1.00 62.31 85 GLY A CA 1
ATOM 626 C C . GLY A 1 85 ? -2.676 -8.508 12.070 1.00 62.31 85 GLY A C 1
ATOM 627 O O . GLY A 1 85 ? -3.849 -8.188 11.919 1.00 62.31 85 GLY A O 1
ATOM 628 N N . ARG A 1 86 ? -2.336 -9.679 12.605 1.00 51.47 86 ARG A N 1
ATOM 629 C CA . ARG A 1 86 ? -3.246 -10.461 13.447 1.00 51.47 86 ARG A CA 1
ATOM 630 C C . ARG A 1 86 ? -2.532 -10.668 14.769 1.00 51.47 86 ARG A C 1
ATOM 632 O O . ARG A 1 86 ? -1.362 -11.037 14.782 1.00 51.47 86 ARG A O 1
ATOM 639 N N . GLY A 1 87 ? -3.214 -10.428 15.884 1.00 41.97 87 GLY A N 1
ATOM 640 C CA . GLY A 1 87 ? -2.707 -10.781 17.205 1.00 41.97 87 GLY A CA 1
ATOM 641 C C . GLY A 1 87 ? -2.506 -12.295 17.336 1.00 41.97 87 GLY A C 1
ATOM 642 O O . GLY A 1 87 ? -3.405 -12.980 17.810 1.00 41.97 87 GLY A O 1
ATOM 643 N N . LYS A 1 88 ? -1.361 -12.815 16.867 1.00 33.38 88 LYS A N 1
ATOM 644 C CA . LYS A 1 88 ? -0.587 -13.998 17.310 1.00 33.38 88 LYS A CA 1
ATOM 645 C C . LYS A 1 88 ? 0.554 -14.301 16.315 1.00 33.38 88 LYS A C 1
ATOM 647 O O . LYS A 1 88 ? 0.479 -13.866 15.171 1.00 33.38 88 LYS A O 1
ATOM 652 N N . PRO A 1 89 ? 1.648 -14.959 16.757 1.00 38.28 89 PRO A N 1
ATOM 653 C CA . PRO A 1 89 ? 2.999 -14.674 16.283 1.00 38.28 89 PRO A CA 1
ATOM 654 C C . PRO A 1 89 ? 3.220 -15.019 14.811 1.00 38.28 89 PRO A C 1
ATOM 656 O O . PRO A 1 89 ? 2.760 -16.048 14.314 1.00 38.28 89 PRO A O 1
ATOM 659 N N . ALA A 1 90 ? 3.987 -14.142 14.161 1.00 45.72 90 ALA A N 1
ATOM 660 C CA . ALA A 1 90 ? 4.479 -14.277 12.803 1.00 45.72 90 ALA A CA 1
ATOM 661 C C . ALA A 1 90 ? 5.072 -15.676 12.563 1.00 45.72 90 ALA A C 1
ATOM 663 O O . ALA A 1 90 ? 6.095 -16.045 13.134 1.00 45.72 90 ALA A O 1
ATOM 664 N N . SER A 1 91 ? 4.411 -16.448 11.702 1.00 38.50 91 SER A N 1
ATOM 665 C CA . SER A 1 91 ? 5.002 -17.588 10.995 1.00 38.50 91 SER A CA 1
ATOM 666 C C . SER A 1 91 ? 5.374 -17.127 9.579 1.00 38.50 91 SER A C 1
ATOM 668 O O . SER A 1 91 ? 4.801 -16.152 9.089 1.00 38.50 91 SER A O 1
ATOM 670 N N . PRO A 1 92 ? 6.405 -17.732 8.970 1.00 38.41 92 PRO A N 1
ATOM 671 C CA . PRO A 1 92 ? 7.437 -17.023 8.223 1.00 38.41 92 PRO A CA 1
ATOM 672 C C . PRO A 1 92 ? 6.906 -16.371 6.949 1.00 38.41 92 PRO A C 1
ATOM 674 O O . PRO A 1 92 ? 6.015 -16.899 6.288 1.00 38.41 92 PRO A O 1
ATOM 677 N N . SER A 1 93 ? 7.511 -15.232 6.613 1.00 45.78 93 SER A N 1
ATOM 678 C CA . SER A 1 93 ? 7.348 -14.478 5.371 1.00 45.78 93 SER A CA 1
ATOM 679 C C . SER A 1 93 ? 7.125 -15.394 4.162 1.00 45.78 93 SER A C 1
ATOM 681 O O . SER A 1 93 ? 8.064 -16.007 3.648 1.00 45.78 93 SER A O 1
ATOM 683 N N . GLY A 1 94 ? 5.879 -15.491 3.705 1.00 41.16 94 GLY A N 1
ATOM 684 C CA . GLY A 1 94 ? 5.556 -16.128 2.438 1.00 41.16 94 GLY A CA 1
ATOM 685 C C . GLY A 1 94 ? 5.896 -15.171 1.304 1.00 41.16 94 GLY A C 1
ATOM 686 O O . GLY A 1 94 ? 5.302 -14.110 1.182 1.00 41.16 94 GLY A O 1
ATOM 687 N N . SER A 1 95 ? 6.869 -15.524 0.472 1.00 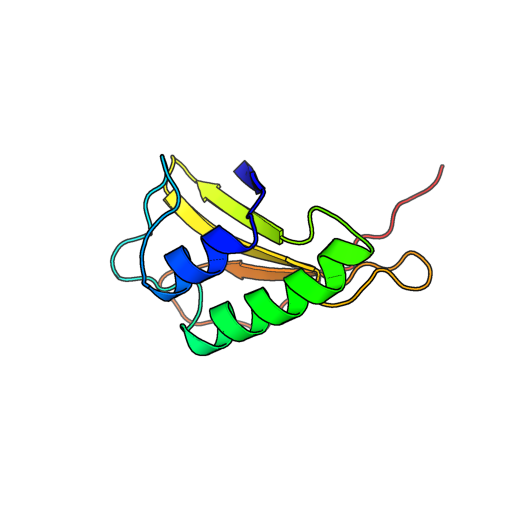43.41 95 SER A N 1
ATOM 688 C CA . SER A 1 95 ? 7.087 -14.863 -0.816 1.00 43.41 95 SER A CA 1
ATOM 689 C C . SER A 1 95 ? 6.119 -15.488 -1.823 1.00 43.41 95 SER A C 1
ATOM 691 O O . SER A 1 95 ? 6.255 -16.661 -2.175 1.00 43.41 95 SER A O 1
ATOM 693 N N . GLY A 1 96 ? 5.089 -14.746 -2.232 1.00 45.78 96 GLY A N 1
ATOM 694 C CA . GLY A 1 96 ? 4.115 -15.196 -3.226 1.00 45.78 96 GLY A CA 1
ATOM 695 C C . GLY A 1 96 ? 4.570 -14.837 -4.640 1.00 45.78 96 GLY A C 1
ATOM 696 O O . GLY A 1 96 ? 4.549 -13.670 -5.013 1.00 45.78 96 GLY A O 1
ATOM 697 N N . ARG A 1 97 ? 4.968 -15.832 -5.444 1.00 39.72 97 ARG A N 1
ATOM 698 C CA . ARG A 1 97 ? 5.336 -15.656 -6.861 1.00 39.72 97 ARG A CA 1
ATOM 699 C C . ARG A 1 97 ? 4.068 -15.632 -7.726 1.00 39.72 97 ARG A C 1
ATOM 701 O O . ARG A 1 97 ? 3.480 -16.682 -7.986 1.00 39.72 97 ARG A O 1
ATOM 708 N N . LEU A 1 98 ? 3.656 -14.459 -8.201 1.00 41.41 98 LEU A N 1
ATOM 709 C CA . LEU A 1 98 ? 2.607 -14.331 -9.219 1.00 41.41 98 LEU A CA 1
ATOM 710 C C . LEU A 1 98 ? 3.221 -14.547 -10.609 1.00 41.41 98 LEU A C 1
ATOM 712 O O . LEU A 1 98 ? 3.867 -13.659 -11.151 1.00 41.41 98 LEU A O 1
ATOM 716 N N . ARG A 1 99 ? 3.028 -15.738 -11.191 1.00 34.06 99 ARG A N 1
ATOM 717 C CA . ARG A 1 99 ? 3.297 -15.977 -12.620 1.00 34.06 99 ARG A CA 1
ATOM 718 C C . ARG A 1 99 ? 2.049 -15.619 -13.420 1.00 34.06 99 ARG A C 1
ATOM 720 O O . ARG A 1 99 ? 1.006 -16.251 -13.240 1.00 34.06 99 ARG A O 1
ATOM 727 N N . SER A 1 100 ? 2.154 -14.656 -14.331 1.00 37.38 100 SER A N 1
ATOM 728 C CA . SER A 1 100 ? 1.143 -14.459 -15.368 1.00 37.38 100 SER A CA 1
ATOM 729 C C . SER A 1 100 ? 1.142 -15.688 -16.289 1.00 37.38 100 SER A C 1
ATOM 731 O O . SER A 1 100 ? 2.117 -15.995 -16.972 1.00 37.38 100 SER A O 1
ATOM 733 N N . ARG A 1 101 ? 0.049 -16.460 -16.279 1.00 36.12 101 ARG A N 1
ATOM 734 C CA . ARG A 1 101 ? -0.208 -17.455 -17.327 1.00 36.12 101 ARG A CA 1
ATOM 735 C C . ARG A 1 101 ? -0.655 -16.694 -18.573 1.00 36.12 101 ARG A C 1
ATOM 737 O O . ARG A 1 101 ? -1.823 -16.326 -18.663 1.00 36.12 101 ARG A O 1
ATOM 744 N N . GLN A 1 102 ? 0.254 -16.466 -19.517 1.00 38.97 102 GLN A N 1
ATOM 745 C CA . GLN A 1 102 ? -0.158 -16.220 -20.898 1.00 38.97 102 GLN A CA 1
ATOM 746 C C . GLN A 1 102 ? -0.777 -17.514 -21.446 1.00 38.97 102 GLN A C 1
ATOM 748 O O . GLN A 1 102 ? -0.189 -18.592 -21.326 1.00 38.97 102 GLN A O 1
ATOM 753 N N . ARG A 1 103 ? -2.012 -17.400 -21.940 1.00 45.44 103 ARG A N 1
ATOM 754 C CA . ARG A 1 103 ? -2.664 -18.389 -22.802 1.00 45.44 103 ARG A CA 1
ATOM 755 C C . ARG A 1 103 ? -2.331 -18.079 -24.250 1.00 45.44 103 ARG A C 1
ATOM 757 O O . ARG A 1 103 ? -2.185 -16.873 -24.545 1.00 45.44 103 ARG A O 1
#

Solvent-accessible surface area (backbone atoms only — not comparable to full-atom values): 6054 Å² total; per-residue (Å²): 89,80,43,83,47,53,69,75,46,32,59,35,47,42,71,74,36,55,55,92,91,45,37,62,47,82,100,47,65,58,62,57,46,69,56,34,50,54,46,36,58,49,30,59,65,31,40,78,83,42,73,84,33,29,30,32,34,32,55,98,54,26,46,42,21,41,38,31,47,74,48,69,71,51,99,78,41,47,46,40,48,64,39,66,45,59,104,65,82,90,72,78,86,68,77,57,78,62,73,81,80,82,127

pLDDT: mean 73.16, std 16.0, range [33.38, 89.69]

Sequence (103 aa):
MLTILTPGAFDALANGVAPIGLRLVQDSSIASQEVLRMLSDLNRGVDEEFSPSAWLIVEDGEVVGLCSITRPPENGDVHIGYACGRGKPASPSGSGRLRSRQR

Mean predicted aligned error: 9.69 Å

Organism: NCBI:txid555315

Radius of gyration: 13.8 Å; Cα contacts (8 Å, |Δi|>4): 171; chains: 1; bounding box: 27×28×42 Å

Secondary structure (DSSP, 8-state):
-EEEPPHHHHHHHHTTPPPTT-EEPTT--SS-HHHHHHHHHHHHHHHTTSS--EEEEEETTEEEEEEEEEEEEETTEEEEEEEE--SS-------EE------